Protein AF-A0A0Q3KUA5-F1 (afdb_monomer_lite)

Organism: NCBI:txid53254

pLDDT: mean 88.94, std 11.43, range [48.0, 98.44]

Foldseek 3Di:
DPPPDDDDDPDPVVVVVLVVQCVVVVHDSVVSVVVVVVVVVVVVVVVVVVVVVVVVVVCVVVVVDDDDPPVDDPVRVCCVVPVPD

Radius of gyration: 26.49 Å; chains: 1; bounding box: 52×31×71 Å

Sequence (85 aa):
MEAAMGILVRDPKIDRMVRELAERDGISLQAAIGMAVERELKRREERRRQVDEATRRAQERLGAYPTVDDGLTHKEFFDREYGDA

InterPro domains:
  IPR011660 Antitoxin VapB-like [PF07704] (5-81)

Structure (mmCIF, N/CA/C/O backbone):
data_AF-A0A0Q3KUA5-F1
#
_entry.id   AF-A0A0Q3KUA5-F1
#
loop_
_atom_site.group_PDB
_atom_site.id
_atom_site.type_symbol
_atom_site.label_atom_id
_atom_site.label_alt_id
_atom_site.label_comp_id
_atom_site.label_asym_id
_atom_site.label_entity_id
_atom_site.label_seq_id
_atom_site.pdbx_PDB_ins_code
_atom_site.Cartn_x
_atom_site.Cartn_y
_atom_site.Cartn_z
_atom_site.occupancy
_atom_site.B_iso_or_equiv
_atom_site.auth_seq_id
_atom_site.auth_comp_id
_atom_site.auth_asym_id
_atom_site.auth_atom_id
_atom_site.pdbx_PDB_model_num
ATOM 1 N N . MET A 1 1 ? 9.071 -11.042 27.763 1.00 48.00 1 MET A N 1
ATOM 2 C CA . MET A 1 1 ? 7.723 -10.738 27.243 1.00 48.00 1 MET A CA 1
ATOM 3 C C . MET A 1 1 ? 7.897 -9.684 26.171 1.00 48.00 1 MET A C 1
ATOM 5 O O . MET A 1 1 ? 8.481 -8.653 26.479 1.00 48.00 1 MET A O 1
ATOM 9 N N . GLU A 1 2 ? 7.498 -9.959 24.930 1.00 55.88 2 GLU A N 1
ATOM 10 C CA . GLU A 1 2 ? 7.432 -8.915 23.900 1.00 55.88 2 GLU A CA 1
ATOM 11 C C . GLU A 1 2 ? 6.410 -7.867 24.355 1.00 55.88 2 GLU A C 1
ATOM 13 O O . GLU A 1 2 ? 5.298 -8.215 24.757 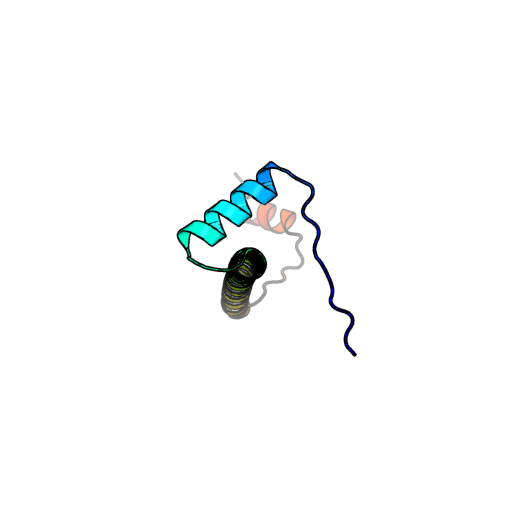1.00 55.88 2 GLU A O 1
ATOM 18 N N . ALA A 1 3 ? 6.801 -6.594 24.381 1.00 58.91 3 ALA A N 1
ATOM 19 C CA . ALA A 1 3 ? 5.884 -5.521 24.732 1.00 58.91 3 ALA A CA 1
ATOM 20 C C . ALA A 1 3 ? 4.794 -5.437 23.655 1.00 58.91 3 ALA A C 1
ATOM 22 O O . ALA A 1 3 ? 5.106 -5.279 22.475 1.00 58.91 3 ALA A O 1
ATOM 23 N N . ALA A 1 4 ? 3.525 -5.544 24.054 1.00 61.09 4 ALA A N 1
ATOM 24 C CA . ALA A 1 4 ? 2.400 -5.350 23.149 1.00 61.09 4 ALA A CA 1
ATOM 25 C C . ALA A 1 4 ? 2.469 -3.930 22.564 1.00 61.09 4 ALA A C 1
ATOM 27 O O . ALA A 1 4 ? 2.276 -2.941 23.272 1.00 61.09 4 ALA A O 1
ATOM 28 N N . MET A 1 5 ? 2.803 -3.832 21.278 1.00 79.56 5 MET A N 1
ATOM 29 C CA . MET A 1 5 ? 2.932 -2.559 20.578 1.00 79.56 5 MET A CA 1
ATOM 30 C C . MET A 1 5 ? 1.558 -2.139 20.051 1.00 79.56 5 MET A C 1
ATOM 32 O O . MET A 1 5 ? 0.896 -2.899 19.347 1.00 79.56 5 MET A O 1
ATOM 36 N N . GLY A 1 6 ? 1.114 -0.938 20.417 1.00 80.25 6 GLY A N 1
ATOM 37 C CA . GLY A 1 6 ? -0.171 -0.387 19.993 1.00 80.25 6 GLY A CA 1
ATOM 38 C C . GLY A 1 6 ? -0.003 0.667 18.905 1.00 80.25 6 GLY A C 1
ATOM 39 O O . GLY A 1 6 ? 0.877 1.521 18.992 1.00 80.25 6 GLY A O 1
ATOM 40 N N . ILE A 1 7 ? -0.884 0.646 17.906 1.00 84.31 7 ILE A N 1
ATOM 41 C CA . ILE A 1 7 ? -1.032 1.735 16.937 1.00 84.31 7 ILE A CA 1
ATOM 42 C C . ILE A 1 7 ? -2.257 2.552 17.343 1.00 84.31 7 ILE A C 1
ATOM 44 O O . ILE A 1 7 ? -3.360 2.016 17.438 1.00 84.31 7 ILE A O 1
ATOM 48 N N . LEU A 1 8 ? -2.067 3.853 17.577 1.00 89.44 8 LEU A N 1
ATOM 49 C CA . LEU A 1 8 ? -3.154 4.782 17.883 1.00 89.44 8 LEU A CA 1
ATOM 50 C C . LEU A 1 8 ? -3.518 5.600 16.642 1.00 89.44 8 LEU A C 1
ATOM 52 O O . LEU A 1 8 ? -2.734 6.431 16.184 1.00 89.44 8 LEU A O 1
ATOM 56 N N . VAL A 1 9 ? -4.740 5.419 16.146 1.00 89.31 9 VAL A N 1
ATOM 57 C CA . VAL A 1 9 ? -5.314 6.244 15.078 1.00 89.31 9 VAL A CA 1
ATOM 58 C C . VAL A 1 9 ? -6.098 7.390 15.716 1.00 89.31 9 VAL A C 1
ATOM 60 O O . VAL A 1 9 ? -7.124 7.164 16.348 1.00 89.31 9 VAL A O 1
ATOM 63 N N . ARG A 1 10 ? -5.605 8.627 15.577 1.00 93.00 10 ARG A N 1
ATOM 64 C CA . ARG A 1 10 ? -6.278 9.833 16.110 1.00 93.00 10 ARG A CA 1
ATOM 65 C C . ARG A 1 10 ? -7.166 10.544 15.092 1.00 93.00 10 ARG A C 1
ATOM 67 O O . ARG A 1 10 ? -7.971 11.384 15.475 1.00 93.00 10 ARG A O 1
ATOM 74 N N . ASP A 1 11 ? -6.995 10.238 13.811 1.00 97.31 11 ASP A N 1
ATOM 75 C CA . ASP A 1 11 ? -7.767 10.850 12.737 1.00 97.31 11 ASP A CA 1
ATOM 76 C C . ASP A 1 11 ? -9.173 10.212 12.663 1.00 97.31 11 ASP A C 1
ATOM 78 O O . ASP A 1 11 ? -9.278 9.007 12.403 1.00 97.31 11 ASP A O 1
ATOM 82 N N . PRO A 1 12 ? -10.263 10.986 12.850 1.00 96.75 12 PRO A N 1
ATOM 83 C CA . PRO A 1 12 ? -11.622 10.444 12.855 1.00 96.75 12 PRO A CA 1
ATOM 84 C C . PRO A 1 12 ? -12.065 9.864 11.510 1.00 96.75 12 PRO A C 1
ATOM 86 O O . PRO A 1 12 ? -12.942 9.004 11.463 1.00 96.75 12 PRO A O 1
ATOM 89 N N . LYS A 1 13 ? -11.512 10.350 10.395 1.00 98.00 13 LYS A N 1
ATOM 90 C CA . LYS A 1 13 ? -11.802 9.811 9.066 1.00 98.00 13 LYS A CA 1
ATOM 91 C C . LYS A 1 13 ? -11.144 8.445 8.905 1.00 98.00 13 LYS A C 1
ATOM 93 O O . LYS A 1 13 ? -11.798 7.538 8.400 1.00 98.00 13 LYS A O 1
ATOM 98 N N . ILE A 1 14 ? -9.894 8.287 9.342 1.00 96.81 14 ILE A N 1
ATOM 99 C CA . ILE A 1 14 ? -9.204 6.989 9.284 1.00 96.81 14 ILE A CA 1
ATOM 100 C C . ILE A 1 14 ? -9.891 5.969 10.193 1.00 96.81 14 ILE A C 1
ATOM 102 O O . ILE A 1 14 ? -10.152 4.862 9.732 1.00 96.81 14 ILE A O 1
ATOM 106 N N . ASP A 1 15 ? -10.250 6.338 11.426 1.00 97.00 15 ASP A N 1
ATOM 107 C CA . ASP A 1 15 ? -10.984 5.440 12.334 1.00 97.00 15 ASP A CA 1
ATOM 108 C C . ASP A 1 15 ? -12.285 4.929 11.691 1.00 97.00 15 ASP A C 1
ATOM 110 O O . ASP A 1 15 ? -12.508 3.719 11.649 1.00 97.00 15 ASP A O 1
ATOM 114 N N . ARG A 1 16 ? -13.082 5.818 11.077 1.00 97.88 16 ARG A N 1
ATOM 115 C CA . ARG A 1 16 ? -14.295 5.419 10.342 1.00 97.88 16 ARG A CA 1
ATOM 116 C C . ARG A 1 16 ? -14.008 4.445 9.202 1.00 97.88 16 ARG A C 1
ATOM 118 O O . ARG A 1 16 ? -14.700 3.442 9.093 1.00 97.88 16 ARG A O 1
ATOM 125 N N . MET A 1 17 ? -12.992 4.711 8.379 1.00 98.06 17 MET A N 1
ATOM 126 C CA . MET A 1 17 ? -12.643 3.825 7.258 1.00 98.06 17 MET A CA 1
ATOM 127 C C . MET A 1 17 ? -12.183 2.442 7.735 1.00 98.06 17 MET A C 1
ATOM 129 O O . MET A 1 17 ? -12.546 1.434 7.135 1.00 98.06 17 MET A O 1
ATOM 133 N N . VAL A 1 18 ? -11.395 2.379 8.814 1.00 97.25 18 VAL A N 1
ATOM 134 C CA . VAL A 1 18 ? -10.93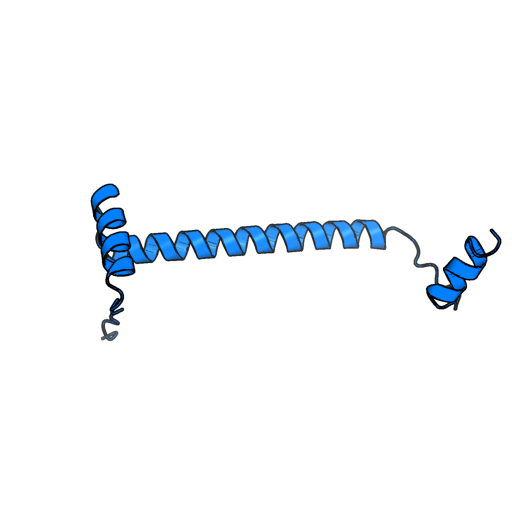6 1.105 9.387 1.00 97.25 18 VAL A CA 1
ATOM 135 C C . VAL A 1 18 ? -12.111 0.318 9.960 1.00 97.25 18 VAL A C 1
ATOM 137 O O . VAL A 1 18 ? -12.195 -0.886 9.729 1.00 97.25 18 VAL A O 1
ATOM 140 N N . ARG A 1 19 ? -13.028 0.986 10.671 1.00 97.56 19 ARG A N 1
ATOM 141 C CA . ARG A 1 19 ? -14.253 0.358 11.187 1.00 97.56 19 ARG A CA 1
ATOM 142 C C . ARG A 1 19 ? -15.128 -0.175 10.069 1.00 97.56 19 ARG A C 1
ATOM 144 O O . ARG A 1 19 ? -15.517 -1.331 10.122 1.00 97.56 19 ARG A O 1
ATOM 151 N N . GLU A 1 20 ? -15.367 0.627 9.039 1.00 98.31 20 GLU A N 1
ATOM 152 C CA . GLU A 1 20 ? -16.169 0.218 7.889 1.00 98.31 20 GLU A CA 1
ATOM 153 C C . GLU A 1 20 ? -15.571 -1.008 7.184 1.00 98.31 20 GLU A C 1
ATOM 155 O O . GLU A 1 20 ? -16.294 -1.946 6.855 1.00 98.31 20 GLU A O 1
ATOM 160 N N . LEU A 1 21 ? -14.249 -1.036 6.983 1.00 98.06 21 LEU A N 1
ATOM 161 C CA . LEU A 1 21 ? -13.567 -2.195 6.402 1.00 98.06 21 LEU A CA 1
ATOM 162 C C . LEU A 1 21 ? -13.696 -3.435 7.298 1.00 98.06 21 LEU A C 1
ATOM 164 O O . LEU A 1 21 ? -13.994 -4.521 6.810 1.00 98.06 21 LEU A O 1
ATOM 168 N N . ALA A 1 22 ? -13.500 -3.266 8.605 1.00 98.25 22 ALA A N 1
ATOM 169 C CA . ALA A 1 22 ? -13.623 -4.341 9.581 1.00 98.25 22 ALA A CA 1
ATOM 170 C C . ALA A 1 22 ? -15.046 -4.921 9.638 1.00 98.25 22 ALA A C 1
ATOM 172 O O . ALA A 1 22 ? -15.208 -6.139 9.662 1.00 98.25 22 ALA A O 1
ATOM 173 N N . GLU A 1 23 ? -16.068 -4.064 9.613 1.00 98.44 23 GLU A N 1
ATOM 174 C CA . GLU A 1 23 ? -17.479 -4.458 9.612 1.00 98.44 23 GLU A CA 1
ATOM 175 C C . GLU A 1 23 ? -17.863 -5.206 8.334 1.00 98.44 23 GLU A C 1
ATOM 177 O O . GLU A 1 23 ? -18.507 -6.251 8.411 1.00 98.44 23 GLU A O 1
ATOM 182 N N . ARG A 1 24 ? -17.442 -4.709 7.163 1.00 98.12 24 ARG A N 1
ATOM 183 C CA . ARG A 1 24 ? -17.738 -5.346 5.870 1.00 98.12 24 ARG A CA 1
ATOM 184 C C . ARG A 1 24 ? -17.118 -6.732 5.739 1.00 98.12 24 ARG A C 1
ATOM 186 O O . ARG A 1 24 ? -17.762 -7.630 5.203 1.00 98.12 24 ARG A O 1
ATOM 193 N N . ASP A 1 25 ? -15.899 -6.894 6.243 1.00 97.12 25 ASP A N 1
ATOM 194 C CA . ASP A 1 25 ? -15.137 -8.135 6.102 1.00 97.12 25 ASP A CA 1
ATOM 195 C C . ASP A 1 25 ? -15.299 -9.068 7.322 1.00 97.12 25 ASP A C 1
ATOM 197 O O . ASP A 1 25 ? -14.808 -10.196 7.304 1.00 97.12 25 ASP A O 1
ATOM 201 N N . GLY A 1 26 ? -15.996 -8.630 8.379 1.00 98.00 26 GLY A N 1
ATOM 202 C CA . GLY A 1 26 ? -16.227 -9.417 9.596 1.00 98.00 26 GLY A CA 1
ATOM 203 C C . GLY A 1 26 ? -14.955 -9.691 10.408 1.00 98.00 26 GLY A C 1
ATOM 204 O O . GLY A 1 26 ? -14.812 -10.763 10.996 1.00 98.00 26 GLY A O 1
ATOM 205 N N . ILE A 1 27 ? -14.014 -8.745 10.427 1.00 98.19 27 ILE A N 1
ATOM 206 C CA . ILE A 1 27 ? -12.679 -8.892 11.032 1.00 98.19 27 ILE A CA 1
ATOM 207 C C . ILE A 1 27 ? -12.419 -7.845 12.123 1.00 98.19 27 ILE A C 1
ATOM 209 O O . ILE A 1 27 ? -13.171 -6.891 12.295 1.00 98.19 27 ILE A O 1
ATOM 213 N N . SER A 1 28 ? -11.333 -8.000 12.887 1.00 97.25 28 SER A N 1
ATOM 214 C CA . SER A 1 28 ? -10.930 -6.994 13.880 1.00 97.25 28 SER A CA 1
ATOM 215 C C . SER A 1 28 ? -10.353 -5.734 13.218 1.00 97.25 28 SER A C 1
ATOM 217 O O . SER A 1 28 ? -9.810 -5.794 12.115 1.00 97.25 28 SER A O 1
ATOM 219 N N . LEU A 1 29 ? -10.381 -4.591 13.917 1.00 95.56 29 LEU A N 1
ATOM 220 C CA . LEU A 1 29 ? -9.761 -3.344 13.430 1.00 95.56 29 LEU A CA 1
ATOM 221 C C . LEU A 1 29 ? -8.267 -3.526 13.125 1.00 95.56 29 LEU A C 1
ATOM 223 O O . LEU A 1 29 ? -7.768 -3.021 12.123 1.00 95.56 29 LEU A O 1
ATOM 227 N N . GLN A 1 30 ? -7.556 -4.285 13.967 1.00 94.69 30 GLN A N 1
ATOM 228 C CA . GLN A 1 30 ? -6.147 -4.606 13.743 1.00 94.69 30 GLN A CA 1
ATOM 229 C C . GLN A 1 30 ? -5.958 -5.438 12.470 1.00 94.69 30 GLN A C 1
ATOM 231 O O . GLN A 1 30 ? -5.053 -5.150 11.689 1.00 94.69 30 GLN A O 1
ATOM 236 N N . ALA A 1 31 ? -6.812 -6.439 12.238 1.00 95.81 31 ALA A N 1
ATOM 237 C CA . ALA A 1 31 ? -6.765 -7.245 11.023 1.00 95.81 31 ALA A CA 1
ATOM 238 C C . ALA A 1 31 ? -7.089 -6.409 9.774 1.00 95.81 31 ALA A C 1
ATOM 240 O O . ALA A 1 31 ? -6.406 -6.547 8.764 1.00 95.81 31 ALA A O 1
ATOM 241 N N . ALA A 1 32 ? -8.058 -5.492 9.854 1.00 97.50 32 ALA A N 1
ATOM 242 C CA . ALA A 1 32 ? -8.393 -4.572 8.768 1.00 97.50 32 ALA A CA 1
ATOM 243 C C . ALA A 1 32 ? -7.216 -3.646 8.410 1.00 97.50 32 ALA A C 1
ATOM 245 O O . ALA A 1 32 ? -6.881 -3.498 7.234 1.00 97.50 32 ALA A O 1
ATOM 246 N N . ILE A 1 33 ? -6.538 -3.077 9.417 1.00 95.81 33 ILE A N 1
ATOM 247 C CA . ILE A 1 33 ? -5.319 -2.277 9.214 1.00 95.81 33 ILE A CA 1
ATOM 248 C C . ILE A 1 33 ? -4.220 -3.134 8.580 1.00 95.81 33 ILE A C 1
ATOM 250 O O . ILE A 1 33 ? -3.648 -2.734 7.566 1.00 95.81 33 ILE A O 1
ATOM 254 N N . GLY A 1 34 ? -3.940 -4.312 9.148 1.00 95.69 34 GLY A N 1
ATOM 255 C CA . GLY A 1 34 ? -2.905 -5.218 8.647 1.00 95.69 34 GLY A CA 1
ATOM 256 C C . GLY A 1 34 ? -3.134 -5.594 7.184 1.00 95.69 34 GLY A C 1
ATOM 257 O O . GLY A 1 34 ? -2.239 -5.435 6.358 1.00 95.69 34 GLY A O 1
ATOM 258 N N . MET A 1 35 ? -4.364 -5.976 6.845 1.00 97.19 35 MET A N 1
ATOM 259 C CA . MET A 1 35 ? -4.758 -6.333 5.485 1.00 97.19 35 MET A CA 1
ATOM 260 C C . MET A 1 35 ? -4.613 -5.161 4.505 1.00 97.19 35 MET A C 1
ATOM 262 O O . MET A 1 35 ? -4.123 -5.343 3.389 1.00 97.19 35 MET A O 1
ATOM 266 N N . ALA A 1 36 ? -5.031 -3.953 4.894 1.00 96.50 36 ALA A N 1
ATOM 267 C CA . ALA A 1 36 ? -4.905 -2.770 4.044 1.00 96.50 36 ALA A CA 1
ATOM 268 C C . ALA A 1 36 ? -3.432 -2.429 3.759 1.00 96.50 36 ALA A C 1
ATOM 270 O O . ALA A 1 36 ? -3.072 -2.145 2.613 1.00 96.50 36 ALA A O 1
ATOM 271 N N . VAL A 1 37 ? -2.576 -2.504 4.784 1.00 96.56 37 VAL A N 1
ATOM 272 C CA . VAL A 1 37 ? -1.132 -2.256 4.662 1.00 96.56 37 VAL A CA 1
ATOM 273 C C . VAL A 1 37 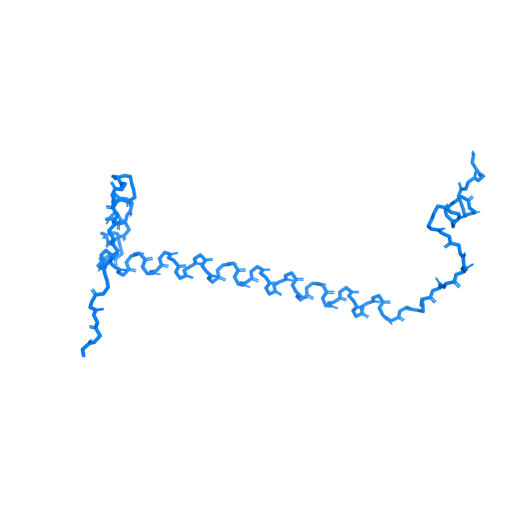? -0.466 -3.319 3.790 1.00 96.56 37 VAL A C 1
ATOM 275 O O . VAL A 1 37 ? 0.270 -2.974 2.865 1.00 96.56 37 VAL A O 1
ATOM 278 N N . GLU A 1 38 ? -0.752 -4.599 4.029 1.00 97.56 38 GLU A N 1
ATOM 279 C CA . GLU A 1 38 ? -0.190 -5.711 3.259 1.00 97.56 38 GLU A CA 1
ATOM 280 C C . GLU A 1 38 ? -0.533 -5.600 1.767 1.00 97.56 38 GLU A C 1
ATOM 282 O O . GLU A 1 38 ? 0.347 -5.732 0.913 1.00 97.56 38 GLU A O 1
ATOM 287 N N . ARG A 1 39 ? -1.791 -5.277 1.434 1.00 97.56 39 ARG A N 1
ATOM 288 C CA . ARG A 1 39 ? -2.235 -5.088 0.043 1.00 97.56 39 ARG A CA 1
ATOM 289 C C . ARG A 1 39 ? -1.461 -3.981 -0.674 1.00 97.56 39 ARG A C 1
ATOM 291 O O . ARG A 1 39 ? -1.055 -4.170 -1.822 1.00 97.56 39 ARG A O 1
ATOM 298 N N . GLU A 1 40 ? -1.247 -2.838 -0.024 1.00 97.69 40 GLU A N 1
ATOM 299 C CA . GLU A 1 40 ? -0.507 -1.724 -0.629 1.00 97.69 40 GLU A CA 1
ATOM 300 C C . GLU A 1 40 ? 0.985 -2.047 -0.780 1.00 97.69 40 GLU A C 1
ATOM 302 O O . GLU A 1 40 ? 1.575 -1.759 -1.825 1.00 97.69 40 GLU A O 1
ATOM 307 N N . LEU A 1 41 ? 1.594 -2.699 0.216 1.00 97.81 41 LEU A N 1
ATOM 308 C CA . LEU A 1 41 ? 2.983 -3.155 0.125 1.00 97.81 41 LEU A CA 1
ATOM 309 C C . LEU A 1 41 ? 3.173 -4.141 -1.029 1.00 97.81 41 LEU A C 1
ATOM 311 O O . LEU A 1 41 ? 4.065 -3.946 -1.859 1.00 97.81 41 LEU A O 1
ATOM 315 N N . LYS A 1 42 ? 2.290 -5.138 -1.138 1.00 97.56 42 LYS A N 1
ATOM 316 C CA . LYS A 1 42 ? 2.307 -6.123 -2.222 1.00 97.56 42 LYS A CA 1
ATOM 317 C C . LYS A 1 42 ? 2.173 -5.456 -3.591 1.00 97.56 42 LYS A C 1
ATOM 319 O O . LYS A 1 42 ? 2.989 -5.710 -4.474 1.00 97.56 42 LYS A O 1
ATOM 324 N N . ARG A 1 43 ? 1.221 -4.530 -3.754 1.00 97.50 43 ARG A N 1
ATOM 325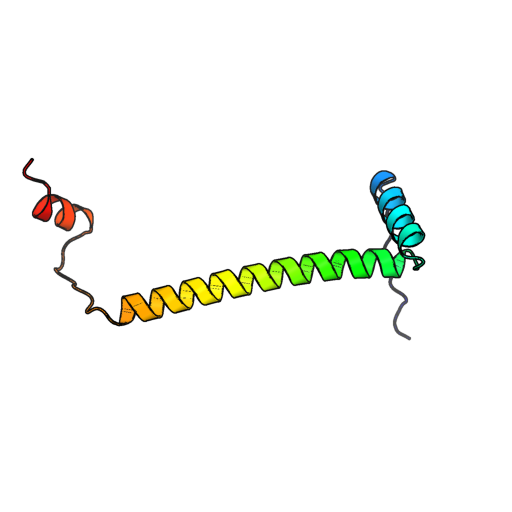 C CA . ARG A 1 43 ? 1.037 -3.766 -5.001 1.00 97.50 43 ARG A CA 1
ATOM 326 C C . ARG A 1 43 ? 2.305 -2.999 -5.398 1.00 97.50 43 ARG A C 1
ATOM 328 O O . ARG A 1 43 ? 2.656 -2.948 -6.578 1.00 97.50 43 ARG A O 1
ATOM 335 N N . ARG A 1 44 ? 2.986 -2.364 -4.438 1.00 96.25 44 ARG A N 1
ATOM 336 C CA . ARG A 1 44 ? 4.232 -1.622 -4.704 1.00 96.25 44 ARG A CA 1
ATOM 337 C C . ARG A 1 44 ? 5.375 -2.544 -5.096 1.00 96.25 44 ARG A C 1
ATOM 339 O O . ARG A 1 44 ? 6.129 -2.216 -6.009 1.00 96.25 44 ARG A O 1
ATOM 346 N N . GLU A 1 45 ? 5.499 -3.679 -4.421 1.00 96.56 45 GLU A N 1
ATOM 347 C CA . GLU A 1 45 ? 6.504 -4.680 -4.752 1.00 96.56 45 GLU A CA 1
ATOM 348 C C . GLU A 1 45 ? 6.278 -5.271 -6.148 1.00 96.56 45 GLU A C 1
ATOM 350 O O . GLU A 1 45 ? 7.222 -5.347 -6.931 1.00 96.56 45 GLU A O 1
ATOM 355 N N . GLU A 1 46 ? 5.040 -5.621 -6.496 1.00 96.62 46 GLU A N 1
ATOM 356 C CA . GLU A 1 46 ? 4.683 -6.106 -7.833 1.00 96.62 46 GLU A CA 1
ATOM 357 C C . GLU A 1 46 ? 5.040 -5.082 -8.916 1.00 96.62 46 GLU A C 1
ATOM 359 O O . GLU A 1 46 ? 5.668 -5.434 -9.914 1.00 96.62 46 GLU A O 1
ATOM 364 N N . ARG A 1 47 ? 4.723 -3.799 -8.693 1.00 94.94 47 ARG A N 1
ATOM 365 C CA . ARG A 1 47 ? 5.105 -2.719 -9.614 1.00 94.94 47 ARG A CA 1
ATOM 366 C C . ARG A 1 47 ? 6.620 -2.613 -9.774 1.00 94.94 47 ARG A C 1
ATOM 368 O O . ARG A 1 47 ? 7.096 -2.481 -10.897 1.00 94.94 47 ARG A O 1
ATOM 375 N N . ARG A 1 48 ? 7.375 -2.673 -8.673 1.00 95.69 48 ARG A N 1
ATOM 376 C CA . ARG A 1 48 ? 8.844 -2.643 -8.714 1.00 95.69 48 ARG A CA 1
ATOM 377 C C . ARG A 1 48 ? 9.383 -3.803 -9.551 1.00 95.69 48 ARG A C 1
ATOM 379 O O . ARG A 1 48 ? 10.135 -3.564 -10.485 1.00 95.69 48 ARG A O 1
ATOM 386 N N . ARG A 1 49 ? 8.911 -5.029 -9.299 1.00 95.50 49 ARG A N 1
ATOM 387 C CA . ARG A 1 49 ? 9.317 -6.223 -10.062 1.00 95.50 49 ARG A CA 1
ATOM 388 C C . ARG A 1 49 ? 9.041 -6.081 -11.562 1.00 95.50 49 ARG A C 1
ATOM 390 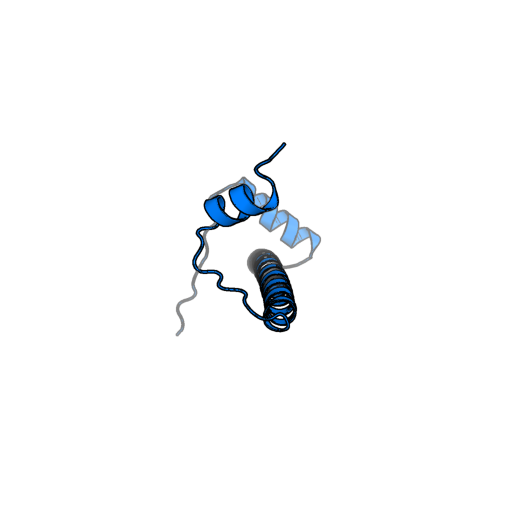O O . ARG A 1 49 ? 9.887 -6.462 -12.361 1.00 95.50 49 ARG A O 1
ATOM 397 N N . GLN A 1 50 ? 7.898 -5.510 -11.948 1.00 95.25 50 GLN A N 1
ATOM 398 C CA . GLN A 1 50 ? 7.571 -5.266 -13.360 1.00 95.25 50 GLN A CA 1
ATOM 399 C C . GLN A 1 50 ? 8.538 -4.275 -14.022 1.00 95.25 50 GLN A C 1
ATOM 401 O O . GLN A 1 50 ? 8.969 -4.502 -15.151 1.00 95.25 50 GLN A O 1
ATOM 406 N N . VAL A 1 51 ? 8.890 -3.189 -13.327 1.00 95.56 51 VAL A N 1
ATOM 407 C CA . VAL A 1 51 ? 9.854 -2.195 -13.826 1.00 95.56 51 VAL A CA 1
ATOM 408 C C . VAL A 1 51 ? 11.249 -2.802 -13.942 1.00 95.56 51 VAL A C 1
ATOM 410 O O . VAL A 1 51 ? 11.903 -2.631 -14.972 1.00 95.56 51 VAL A O 1
ATOM 413 N N . ASP A 1 52 ? 11.686 -3.546 -12.928 1.00 95.56 52 ASP A N 1
ATOM 414 C CA . ASP A 1 52 ? 12.988 -4.214 -12.924 1.00 95.56 52 ASP A CA 1
ATOM 415 C C . ASP A 1 52 ? 13.080 -5.230 -14.071 1.00 95.56 52 ASP A C 1
ATOM 417 O O . ASP A 1 52 ? 14.069 -5.272 -14.802 1.00 95.56 52 ASP A O 1
ATOM 421 N N . GLU A 1 53 ? 12.020 -6.009 -14.294 1.00 95.81 53 GLU A N 1
ATOM 422 C CA . GLU A 1 53 ? 11.961 -6.966 -15.394 1.00 95.81 53 GLU A CA 1
ATOM 423 C C . GLU A 1 53 ? 11.971 -6.279 -16.767 1.00 95.81 53 GLU A C 1
ATOM 425 O O . GLU A 1 53 ? 12.696 -6.714 -17.664 1.00 95.81 53 GLU A O 1
ATOM 430 N N . ALA A 1 54 ? 11.205 -5.198 -16.939 1.00 94.00 54 ALA A N 1
ATOM 431 C CA . ALA A 1 54 ? 11.205 -4.418 -18.174 1.00 94.00 54 ALA A CA 1
ATOM 432 C C . ALA A 1 54 ? 12.589 -3.811 -18.457 1.00 94.00 54 ALA A C 1
ATOM 434 O O . ALA A 1 54 ? 13.072 -3.871 -19.589 1.00 94.00 54 ALA A O 1
ATOM 435 N N . THR A 1 55 ? 13.247 -3.295 -17.417 1.00 94.69 55 THR A N 1
ATOM 436 C CA . THR A 1 55 ? 14.597 -2.723 -17.492 1.00 94.69 55 THR A CA 1
ATOM 437 C C . THR A 1 55 ? 15.613 -3.788 -17.882 1.00 94.69 55 THR A C 1
ATOM 439 O O . THR A 1 55 ? 16.387 -3.579 -18.814 1.00 94.69 55 THR A O 1
ATOM 442 N N . ARG A 1 56 ? 15.565 -4.964 -17.245 1.00 94.06 56 ARG A N 1
ATOM 443 C CA . ARG A 1 56 ? 16.435 -6.095 -17.584 1.00 94.06 56 ARG A CA 1
ATOM 444 C C . ARG A 1 56 ? 16.260 -6.519 -19.043 1.00 94.06 56 ARG A C 1
ATOM 446 O O . ARG A 1 56 ? 17.245 -6.629 -19.761 1.00 94.06 56 ARG A O 1
ATOM 453 N N . ARG A 1 57 ? 15.018 -6.684 -19.514 1.00 93.75 57 ARG A N 1
ATOM 454 C CA . ARG A 1 57 ? 14.743 -7.036 -20.921 1.00 93.75 57 ARG A CA 1
ATOM 455 C C . ARG A 1 57 ? 15.259 -5.973 -21.893 1.00 93.75 57 ARG A C 1
ATOM 457 O O . ARG A 1 57 ? 15.733 -6.312 -22.973 1.00 93.75 57 ARG A O 1
ATOM 464 N N . ALA A 1 58 ? 15.163 -4.690 -21.540 1.00 91.44 58 ALA A N 1
ATOM 465 C CA . ALA A 1 58 ? 15.714 -3.613 -22.356 1.00 91.44 58 ALA A CA 1
ATOM 466 C C . ALA A 1 58 ? 17.248 -3.686 -22.416 1.00 91.44 58 ALA A C 1
ATOM 468 O O . ALA A 1 58 ? 17.812 -3.612 -23.505 1.00 91.44 58 ALA A O 1
ATOM 469 N N . GLN A 1 59 ? 17.910 -3.903 -21.276 1.00 90.06 59 GLN A N 1
ATOM 470 C CA . GLN A 1 59 ? 19.363 -4.074 -21.204 1.00 90.06 59 GLN A CA 1
ATOM 471 C C . GLN A 1 59 ? 19.843 -5.291 -22.002 1.00 90.06 59 GLN A C 1
ATOM 473 O O . GLN A 1 59 ? 20.801 -5.170 -22.756 1.00 90.06 59 GLN A O 1
ATOM 478 N N . GLU A 1 60 ? 19.156 -6.432 -21.907 1.00 91.81 60 GLU A N 1
ATOM 479 C CA . GLU A 1 60 ? 19.467 -7.636 -22.691 1.00 91.81 60 GLU A CA 1
ATOM 480 C C . GLU A 1 60 ? 19.352 -7.378 -24.199 1.00 91.81 60 GLU A C 1
ATOM 482 O O . GLU A 1 60 ? 20.222 -7.779 -24.971 1.00 91.81 60 GLU A O 1
ATOM 487 N N . ARG A 1 61 ? 18.301 -6.668 -24.633 1.00 88.69 61 ARG A N 1
ATOM 488 C CA . ARG A 1 61 ? 18.112 -6.325 -26.050 1.00 88.69 61 ARG A CA 1
ATOM 489 C C . ARG A 1 61 ? 19.160 -5.343 -26.549 1.00 88.69 61 ARG A C 1
ATOM 491 O O . ARG A 1 61 ? 19.633 -5.514 -27.664 1.00 88.69 61 ARG A O 1
ATOM 498 N N . LEU A 1 62 ? 19.502 -4.327 -25.758 1.00 87.06 62 LEU A N 1
ATOM 499 C CA . LEU A 1 62 ? 20.503 -3.326 -26.130 1.00 87.06 62 LEU A CA 1
ATOM 500 C C . LEU A 1 62 ? 21.919 -3.908 -26.121 1.00 87.06 62 LEU A C 1
ATOM 502 O O . LEU A 1 62 ? 22.682 -3.636 -27.038 1.00 87.06 62 LEU A O 1
ATOM 506 N N . GLY A 1 63 ? 22.248 -4.761 -25.148 1.00 84.38 63 GLY A N 1
ATOM 507 C CA . GLY A 1 63 ? 23.557 -5.413 -25.046 1.00 84.38 63 GLY A CA 1
ATOM 508 C C . GLY A 1 63 ? 23.857 -6.412 -26.169 1.00 84.38 63 GLY A C 1
ATOM 509 O O . GLY A 1 63 ? 25.009 -6.792 -26.347 1.00 84.38 63 GLY A O 1
ATOM 510 N N . ALA A 1 64 ? 22.846 -6.827 -26.940 1.00 84.00 64 ALA A N 1
ATOM 511 C CA . ALA A 1 64 ? 23.031 -7.642 -28.139 1.00 84.00 64 ALA A CA 1
ATOM 512 C C . ALA A 1 64 ? 23.541 -6.838 -29.352 1.00 84.00 64 ALA A C 1
ATOM 514 O O . ALA A 1 64 ? 23.955 -7.439 -30.344 1.00 84.00 64 ALA A O 1
ATOM 515 N N . TYR A 1 65 ? 23.508 -5.503 -29.294 1.00 80.88 65 TYR A N 1
ATOM 516 C CA . TYR A 1 65 ? 24.030 -4.641 -30.349 1.00 80.88 65 TYR A CA 1
ATOM 517 C C . TYR A 1 65 ? 25.444 -4.168 -29.997 1.00 80.88 65 TYR A C 1
ATOM 519 O O . TYR A 1 65 ? 25.717 -3.865 -28.834 1.00 80.88 65 TYR A O 1
ATOM 527 N N . PRO A 1 66 ? 26.355 -4.084 -30.982 1.00 77.25 66 PRO A N 1
ATOM 528 C CA . PRO A 1 66 ? 27.664 -3.498 -30.752 1.00 77.25 66 PRO A CA 1
ATOM 529 C C . PRO A 1 66 ? 27.503 -2.032 -30.342 1.00 77.25 66 PRO A C 1
ATOM 531 O O . PRO A 1 66 ? 26.816 -1.261 -31.016 1.00 77.25 66 PRO A O 1
ATOM 534 N N . THR A 1 67 ? 28.153 -1.642 -29.248 1.00 75.19 67 THR A N 1
ATOM 535 C CA . THR A 1 67 ? 28.285 -0.231 -28.889 1.00 75.19 67 THR A CA 1
ATOM 536 C C . THR A 1 67 ? 29.170 0.437 -29.935 1.00 75.19 67 THR A C 1
ATOM 538 O O . THR A 1 67 ? 30.354 0.119 -30.040 1.00 75.19 67 THR A O 1
ATOM 541 N N . VAL A 1 68 ? 28.593 1.334 -30.732 1.00 74.44 68 VAL A N 1
ATOM 542 C CA . VAL A 1 68 ? 29.362 2.215 -31.613 1.00 74.44 68 VAL A CA 1
ATOM 543 C C . VAL A 1 68 ? 29.810 3.401 -30.769 1.00 74.44 68 VAL A C 1
ATOM 545 O O . VAL A 1 68 ? 28.978 4.183 -30.319 1.00 74.44 68 VAL A O 1
ATOM 548 N N . ASP A 1 69 ? 31.112 3.492 -30.523 1.00 75.12 69 ASP A N 1
ATOM 549 C CA . ASP A 1 69 ? 31.754 4.678 -29.962 1.00 75.12 69 ASP A CA 1
ATOM 550 C C . ASP A 1 69 ? 32.579 5.315 -31.081 1.00 75.12 69 ASP A C 1
ATOM 552 O O . ASP A 1 69 ? 33.670 4.848 -31.415 1.00 75.12 69 ASP A O 1
ATOM 556 N N . ASP A 1 70 ? 32.000 6.316 -31.740 1.00 77.81 70 ASP A N 1
ATOM 557 C CA . ASP A 1 70 ? 32.633 7.050 -32.835 1.00 77.81 70 ASP A CA 1
ATOM 558 C C . ASP A 1 70 ? 33.397 8.293 -32.349 1.00 77.81 70 ASP A C 1
ATOM 560 O O . ASP A 1 70 ? 33.826 9.113 -33.162 1.00 77.81 70 ASP A O 1
ATOM 564 N N . GLY A 1 71 ? 33.606 8.419 -31.030 1.00 84.25 71 GLY A N 1
ATOM 565 C CA . GLY A 1 71 ? 34.332 9.524 -30.407 1.00 84.25 71 GLY A CA 1
ATOM 566 C C . GLY A 1 71 ? 33.595 10.865 -30.445 1.00 84.25 71 GLY A C 1
ATOM 567 O O . GLY A 1 71 ? 34.173 11.877 -30.048 1.00 84.25 71 GLY A O 1
ATOM 568 N N . LEU A 1 72 ? 32.343 10.886 -30.913 1.00 84.50 72 LEU A N 1
ATOM 569 C CA . LEU A 1 72 ? 31.510 12.080 -30.976 1.00 84.50 72 LEU A CA 1
ATOM 570 C C . LEU A 1 72 ? 30.627 12.203 -29.737 1.00 84.50 72 LEU A C 1
ATOM 572 O O . LEU A 1 72 ? 30.120 11.226 -29.182 1.00 84.50 72 LEU A O 1
ATOM 576 N N . THR A 1 73 ? 30.365 13.438 -29.323 1.00 85.19 73 THR A N 1
ATOM 577 C CA . THR A 1 73 ? 29.261 13.700 -28.403 1.00 85.19 73 THR A CA 1
ATOM 578 C C . THR A 1 73 ? 27.919 13.466 -29.100 1.00 85.19 73 THR A C 1
ATOM 580 O O . THR A 1 73 ? 27.795 13.544 -30.322 1.00 85.19 73 THR A O 1
ATOM 583 N N . HIS A 1 74 ? 26.865 13.248 -28.309 1.00 81.69 74 HIS A N 1
ATOM 584 C CA . HIS A 1 74 ? 25.512 13.031 -28.831 1.00 81.69 74 HIS A CA 1
ATOM 585 C C . HIS A 1 74 ? 25.061 14.137 -29.803 1.00 81.69 74 HIS A C 1
ATOM 587 O O . HIS A 1 74 ? 24.430 13.849 -30.812 1.00 81.69 74 HIS A O 1
ATOM 593 N N . LYS A 1 75 ? 25.414 15.400 -29.527 1.00 84.31 75 LYS A N 1
ATOM 594 C CA . LYS A 1 75 ? 25.094 16.526 -30.411 1.00 84.31 75 LYS A CA 1
ATOM 595 C C . LYS A 1 75 ? 25.854 16.438 -31.737 1.00 84.31 75 LYS A C 1
ATOM 597 O O . LYS A 1 75 ? 25.231 16.556 -32.782 1.00 84.31 75 LYS A O 1
ATOM 602 N N . GLU A 1 76 ? 27.165 16.209 -31.690 1.00 87.56 76 GLU A N 1
ATOM 603 C CA . GLU A 1 76 ? 28.010 16.113 -32.889 1.00 87.56 76 GLU A CA 1
ATOM 604 C C . GLU A 1 76 ? 27.592 14.949 -33.795 1.00 87.56 76 GLU A C 1
ATOM 606 O O . GLU A 1 76 ? 27.600 15.094 -35.014 1.00 87.56 76 GLU A O 1
ATOM 611 N N . PHE A 1 77 ? 27.162 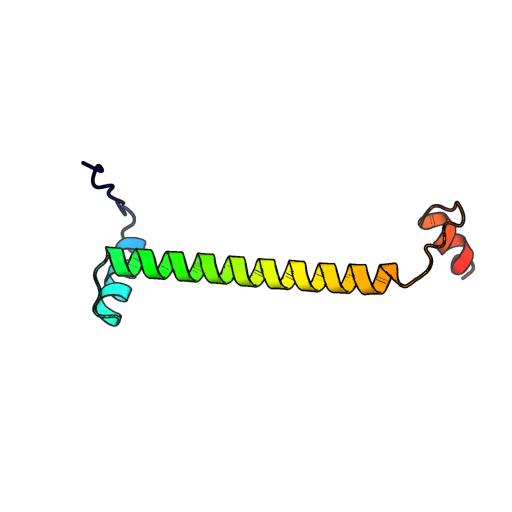13.824 -33.211 1.00 84.75 77 PHE A N 1
ATOM 612 C CA . PHE A 1 77 ? 26.594 12.706 -33.963 1.00 84.75 77 PHE A CA 1
ATOM 613 C C . PHE A 1 77 ? 25.339 13.125 -34.745 1.00 84.75 77 PHE A C 1
ATOM 615 O O . PHE A 1 77 ? 25.268 12.918 -35.953 1.00 84.75 77 PHE A O 1
ATOM 622 N N . PHE A 1 78 ? 24.352 13.746 -34.089 1.00 83.94 78 PHE A N 1
ATOM 623 C CA . PHE A 1 78 ? 23.112 14.153 -34.763 1.00 83.94 78 PHE A CA 1
ATOM 624 C C . PHE A 1 78 ? 23.318 15.306 -35.750 1.00 83.94 78 PHE A C 1
ATOM 626 O O . PHE A 1 78 ? 22.690 15.301 -36.807 1.00 83.94 78 PHE A O 1
ATOM 633 N N . ASP A 1 79 ? 24.216 16.247 -35.449 1.00 87.12 79 ASP A N 1
ATOM 634 C CA . ASP A 1 79 ? 24.604 17.305 -36.384 1.00 87.12 79 ASP A CA 1
ATOM 635 C C . ASP A 1 79 ? 25.273 16.696 -37.644 1.00 87.12 79 ASP A C 1
ATOM 637 O O . ASP A 1 79 ? 25.001 17.150 -38.750 1.00 87.12 79 ASP A O 1
ATOM 641 N N . ARG A 1 80 ? 26.077 15.622 -37.523 1.00 83.94 80 ARG A N 1
ATOM 642 C CA . ARG A 1 80 ? 26.659 14.897 -38.675 1.00 83.94 80 ARG A CA 1
ATOM 643 C C . ARG A 1 80 ? 25.615 14.134 -39.495 1.00 83.94 80 ARG A C 1
ATOM 645 O O . ARG A 1 80 ? 25.662 14.171 -40.719 1.00 83.94 80 ARG A O 1
ATOM 652 N N . GLU A 1 81 ? 24.721 13.399 -38.836 1.00 84.75 81 GLU A N 1
ATOM 653 C CA . GLU A 1 81 ? 23.772 12.501 -39.516 1.00 84.75 81 GLU A CA 1
ATOM 654 C C . GLU A 1 81 ? 22.538 13.230 -40.079 1.00 84.75 81 GLU A C 1
ATOM 656 O O . GLU A 1 81 ? 21.922 12.745 -41.027 1.00 84.75 81 GLU A O 1
ATOM 661 N N . TYR A 1 82 ? 22.158 14.378 -39.503 1.00 81.38 82 TYR A N 1
ATOM 662 C CA . TYR A 1 82 ? 20.895 15.068 -39.813 1.00 81.38 82 TYR A CA 1
ATOM 663 C C . TYR A 1 82 ? 21.006 16.602 -39.901 1.00 81.38 82 TYR A C 1
ATOM 665 O O . TYR A 1 82 ? 19.985 17.261 -40.089 1.00 81.38 82 TYR A O 1
ATOM 673 N N . GLY A 1 83 ? 22.197 17.187 -39.731 1.00 69.56 83 GLY A N 1
ATOM 674 C CA . GLY A 1 83 ? 22.392 18.643 -39.665 1.00 69.56 83 GLY A CA 1
ATOM 675 C C . GLY A 1 83 ? 22.399 19.381 -41.007 1.00 69.56 83 GLY A C 1
ATOM 676 O O . GLY A 1 83 ? 22.323 20.606 -40.996 1.00 69.56 83 GLY A O 1
ATOM 677 N N . ASP A 1 84 ? 22.430 18.670 -42.138 1.00 60.72 84 ASP A N 1
ATOM 678 C CA . ASP A 1 84 ? 22.203 19.256 -43.465 1.00 60.72 84 ASP A CA 1
ATOM 679 C C . ASP A 1 84 ? 20.730 19.064 -43.877 1.00 60.72 84 ASP A C 1
ATOM 681 O O . ASP A 1 84 ? 20.377 18.145 -44.623 1.00 60.72 84 ASP A O 1
ATOM 685 N N . ALA A 1 85 ? 19.865 19.945 -43.363 1.00 55.12 85 ALA A N 1
ATOM 686 C CA . ALA A 1 85 ? 18.503 20.193 -43.845 1.00 55.12 85 ALA A CA 1
ATOM 687 C C . ALA A 1 85 ? 18.241 21.701 -43.951 1.00 55.12 85 ALA A C 1
ATOM 689 O O . ALA A 1 85 ? 18.603 22.434 -43.001 1.00 55.12 85 ALA A O 1
#

Secondary structure (DSSP, 8-state):
----PPP----HHHHHHHHHHHHHHT--HHHHHHHHHHHHHHHHHHHHHHHHHHHHHHHHHHHTS-----S--HHHHHHHHH---